Protein AF-A0A4U2ZXA4-F1 (afdb_monomer_lite)

Foldseek 3Di:
DAFPDDPDPFKTQDDDDDDDDDDPPDDDDADPPRNDDDDDDDPPDDDDDDDDDPDDDQKDWDWDDDPDPRMTGIDIDGDDDDD

InterPro domains:
  IPR011051 RmlC-like cupin domain superfamily [SSF51182] (13-79)
  IPR014710 RmlC-like jelly roll fold [G3DSA:2.60.120.10] (3-83)

Secondary structure (DSSP, 8-state):
-EEEEE-SSSEEEEE--------TT------TTS--------TT---------SS---EEEEEEE-SSTTEEEEEEEEPPPP-

Organism: Bacillus mycoides (NCBI:txid1405)

Radius of gyration: 14.82 Å; chains: 1; bounding box: 33×35×37 Å

Structure (mmCIF, N/CA/C/O backbone):
data_AF-A0A4U2ZXA4-F1
#
_entry.id   AF-A0A4U2ZXA4-F1
#
loop_
_atom_site.group_PDB
_atom_site.id
_atom_site.type_symbol
_atom_site.label_atom_id
_atom_site.label_alt_id
_atom_site.label_comp_id
_atom_site.label_asym_id
_atom_site.label_entity_id
_atom_site.label_seq_id
_atom_site.pdbx_PDB_ins_code
_atom_site.Cartn_x
_atom_site.Cartn_y
_atom_site.Cartn_z
_atom_site.occupancy
_atom_site.B_iso_or_equiv
_atom_site.auth_seq_id
_atom_site.auth_comp_id
_atom_site.auth_asym_id
_atom_site.auth_atom_id
_atom_site.pdbx_PDB_model_num
ATOM 1 N N . PHE A 1 1 ? -1.761 -6.958 2.162 1.00 91.81 1 PHE A N 1
ATOM 2 C CA . PHE A 1 1 ? -2.327 -6.995 3.526 1.00 91.81 1 PHE A CA 1
ATOM 3 C C . PHE A 1 1 ? -3.839 -6.980 3.438 1.00 91.81 1 PHE A C 1
ATOM 5 O O . PHE A 1 1 ? -4.386 -6.373 2.525 1.00 91.81 1 PHE A O 1
ATOM 12 N N . VAL A 1 2 ? -4.508 -7.628 4.386 1.00 92.06 2 VAL A N 1
ATOM 13 C CA . VAL A 1 2 ? -5.967 -7.568 4.535 1.00 92.06 2 VAL A CA 1
ATOM 14 C C . VAL A 1 2 ? -6.281 -7.039 5.923 1.00 92.06 2 VAL A C 1
ATOM 16 O O . VAL A 1 2 ? -5.680 -7.479 6.906 1.00 92.06 2 VAL A O 1
ATOM 19 N N . GLN A 1 3 ? -7.220 -6.100 6.009 1.00 90.31 3 GLN A N 1
ATOM 20 C CA . GLN A 1 3 ? -7.755 -5.683 7.295 1.00 90.31 3 GLN A CA 1
ATOM 21 C C . GLN A 1 3 ? -8.677 -6.778 7.831 1.00 90.31 3 GLN A C 1
ATOM 23 O O . GLN A 1 3 ? -9.732 -7.043 7.261 1.00 90.31 3 GLN A O 1
ATOM 28 N N . THR A 1 4 ? -8.287 -7.406 8.936 1.00 88.44 4 THR A N 1
ATOM 29 C CA . THR A 1 4 ? -9.053 -8.506 9.544 1.00 88.44 4 THR A CA 1
ATOM 30 C C . THR A 1 4 ? -9.853 -8.059 10.763 1.00 88.44 4 THR A C 1
ATOM 32 O O . THR A 1 4 ? -10.823 -8.720 11.131 1.00 88.44 4 THR A O 1
ATOM 35 N N . LYS A 1 5 ? -9.500 -6.917 11.377 1.00 90.12 5 LYS A N 1
ATOM 36 C CA . LYS A 1 5 ? -10.235 -6.347 12.517 1.00 90.12 5 LYS A CA 1
ATOM 37 C C . LYS A 1 5 ? -10.088 -4.823 12.606 1.00 90.12 5 LYS A C 1
ATOM 39 O O . LYS A 1 5 ? -9.040 -4.268 12.281 1.00 90.12 5 LYS A O 1
ATOM 44 N N . GLN A 1 6 ? -11.126 -4.145 13.096 1.00 90.12 6 GLN A N 1
ATOM 45 C CA . GLN A 1 6 ? -11.057 -2.759 13.578 1.00 90.12 6 GLN A CA 1
ATOM 46 C C . GLN A 1 6 ? -10.942 -2.793 15.112 1.00 90.12 6 GLN A C 1
ATOM 48 O O . GLN A 1 6 ? -11.771 -3.416 15.774 1.00 90.12 6 GLN A O 1
ATOM 53 N N . LEU A 1 7 ? -9.902 -2.174 15.676 1.00 87.75 7 LEU A N 1
ATOM 54 C CA . LEU A 1 7 ? -9.595 -2.198 17.119 1.00 87.75 7 LEU A CA 1
ATOM 55 C C . LEU A 1 7 ? -10.044 -0.927 17.860 1.00 87.75 7 LEU A C 1
ATOM 57 O O . LEU A 1 7 ? -10.048 -0.888 19.084 1.00 87.75 7 LEU A O 1
ATOM 61 N N . GLY A 1 8 ? -10.439 0.106 17.121 1.00 83.12 8 GLY A N 1
ATOM 62 C CA . GLY A 1 8 ? -10.963 1.374 17.625 1.00 83.12 8 GLY A CA 1
ATOM 63 C C . GLY A 1 8 ? -11.224 2.323 16.458 1.00 83.12 8 GLY A C 1
ATOM 64 O O . GLY A 1 8 ? -11.078 1.923 15.306 1.00 83.12 8 GLY A O 1
ATOM 65 N N . ASN A 1 9 ? -11.560 3.588 16.712 1.00 81.06 9 ASN A N 1
ATOM 66 C CA . ASN A 1 9 ? -11.901 4.522 15.626 1.00 81.06 9 ASN A CA 1
ATOM 67 C C . ASN A 1 9 ? -10.759 4.737 14.618 1.00 81.06 9 ASN A C 1
ATOM 69 O O . ASN A 1 9 ? -11.018 4.934 13.435 1.00 81.06 9 ASN A O 1
ATOM 73 N N . LEU A 1 10 ? -9.506 4.659 15.076 1.00 89.25 10 LEU A N 1
ATOM 74 C CA . LEU A 1 10 ? -8.316 4.895 14.252 1.00 89.25 10 LEU A CA 1
ATOM 75 C C . LEU A 1 10 ? -7.375 3.689 14.178 1.00 89.25 10 LEU A C 1
ATOM 77 O O . LEU A 1 10 ? -6.393 3.750 13.453 1.00 89.25 10 LEU A O 1
ATOM 81 N N . LEU A 1 11 ? -7.652 2.593 14.890 1.00 94.88 11 LEU A N 1
ATOM 82 C CA . LEU A 1 11 ? -6.756 1.435 14.954 1.00 94.88 11 LEU A CA 1
ATOM 83 C C . LEU A 1 11 ? -7.307 0.264 14.145 1.00 94.88 11 LEU A C 1
ATOM 85 O O . LEU A 1 11 ? -8.463 -0.137 14.309 1.00 94.88 11 LEU A O 1
ATOM 89 N N . SER A 1 12 ? -6.461 -0.298 13.287 1.00 94.38 12 SER A N 1
ATOM 90 C CA . SER A 1 12 ? -6.777 -1.431 12.415 1.00 94.38 12 SER A CA 1
ATOM 91 C C . SER A 1 12 ? -5.759 -2.548 12.603 1.00 94.38 12 SER A C 1
ATOM 93 O O . SER A 1 12 ? -4.562 -2.288 12.700 1.00 94.38 12 SER A O 1
ATOM 95 N N . TYR A 1 13 ? -6.239 -3.790 12.622 1.00 95.50 13 TYR A N 1
ATOM 96 C CA . TYR A 1 13 ? -5.383 -4.968 12.575 1.00 95.50 13 TYR A CA 1
ATOM 97 C C . TYR A 1 13 ? -5.231 -5.412 11.121 1.00 95.50 13 TYR A C 1
ATOM 99 O O . TYR A 1 13 ? -6.227 -5.744 10.463 1.00 95.50 13 TYR A O 1
ATOM 107 N N . LEU A 1 14 ? -3.997 -5.410 10.623 1.00 94.62 14 LEU A N 1
ATOM 108 C CA . LEU A 1 14 ? -3.673 -5.821 9.262 1.00 94.62 14 LEU A CA 1
ATOM 109 C C . LEU A 1 14 ? -2.891 -7.128 9.278 1.00 94.62 14 LEU A C 1
ATOM 111 O O . LEU A 1 14 ? -1.880 -7.264 9.962 1.00 94.62 14 LEU A O 1
ATOM 115 N N . THR A 1 15 ? -3.333 -8.084 8.472 1.00 94.38 15 THR A N 1
ATOM 116 C CA . THR A 1 15 ? -2.638 -9.356 8.287 1.00 94.38 15 THR A CA 1
ATOM 117 C C . THR A 1 15 ? -1.883 -9.330 6.963 1.00 94.38 15 THR A C 1
ATOM 119 O O . THR A 1 15 ? -2.458 -9.042 5.908 1.00 94.38 15 THR A O 1
ATOM 122 N N . HIS A 1 16 ? -0.579 -9.605 7.011 1.00 93.31 16 HIS A N 1
ATOM 123 C CA . HIS A 1 16 ? 0.225 -9.861 5.817 1.00 93.31 16 HIS A CA 1
ATOM 124 C C . HIS A 1 16 ? -0.220 -11.182 5.185 1.00 93.31 16 HIS A C 1
ATOM 126 O O . HIS A 1 16 ? -0.411 -12.168 5.890 1.00 93.31 16 HIS A O 1
ATOM 132 N N . ILE A 1 17 ? -0.441 -11.180 3.871 1.00 92.62 17 ILE A N 1
ATOM 133 C CA . ILE A 1 17 ? -0.999 -12.333 3.144 1.00 92.62 17 ILE A CA 1
ATOM 134 C C . ILE A 1 17 ? -0.037 -12.904 2.098 1.00 92.62 17 ILE A C 1
ATOM 136 O O . ILE A 1 17 ? -0.349 -13.914 1.479 1.00 92.62 17 ILE A O 1
ATOM 140 N N . GLY A 1 18 ? 1.106 -12.255 1.877 1.00 91.62 18 GLY A N 1
ATOM 141 C CA . GLY A 1 18 ? 2.046 -12.629 0.828 1.00 91.62 18 GLY A CA 1
ATOM 142 C C . GLY A 1 18 ? 2.787 -11.433 0.246 1.00 91.62 18 GLY A C 1
ATOM 143 O O . GLY A 1 18 ? 2.450 -10.277 0.517 1.00 91.62 18 GLY A O 1
ATOM 144 N N . ASN A 1 19 ? 3.793 -11.755 -0.558 1.00 92.75 19 ASN A N 1
ATOM 145 C CA . ASN A 1 19 ? 4.619 -10.802 -1.284 1.00 92.75 19 ASN A CA 1
ATOM 146 C C . ASN A 1 19 ? 4.366 -10.941 -2.781 1.00 92.75 19 ASN A C 1
ATOM 148 O O . ASN A 1 19 ? 4.035 -12.024 -3.265 1.00 92.75 19 ASN A O 1
ATOM 152 N N . LEU A 1 20 ? 4.582 -9.842 -3.490 1.00 91.75 20 LEU A N 1
ATOM 153 C CA . LEU A 1 20 ? 4.631 -9.788 -4.938 1.00 91.75 20 LEU A CA 1
ATOM 154 C C . LEU A 1 20 ? 5.970 -9.168 -5.333 1.00 91.75 20 LEU A C 1
ATOM 156 O O . LEU A 1 20 ? 6.397 -8.195 -4.713 1.00 91.75 20 LEU A O 1
ATOM 160 N N . TYR A 1 21 ? 6.601 -9.723 -6.360 1.00 93.31 21 TYR A N 1
ATOM 161 C CA . TYR A 1 21 ? 7.844 -9.217 -6.929 1.00 93.31 21 TYR A CA 1
ATOM 162 C C . TYR A 1 21 ? 7.586 -8.884 -8.392 1.00 93.31 21 TYR A C 1
ATOM 164 O O . TYR A 1 21 ? 6.969 -9.687 -9.089 1.00 93.31 21 TYR A O 1
ATOM 172 N N . LEU A 1 22 ? 8.025 -7.703 -8.823 1.00 93.25 22 LEU A N 1
ATOM 173 C CA . LEU A 1 22 ? 7.875 -7.234 -10.196 1.00 93.25 22 LEU A CA 1
ATOM 174 C C . LEU A 1 22 ? 9.226 -6.789 -10.737 1.00 93.25 22 LEU A C 1
ATOM 176 O O . LEU A 1 22 ? 9.921 -5.996 -10.099 1.00 93.25 22 LEU A O 1
ATOM 180 N N . GLY A 1 23 ? 9.571 -7.314 -11.907 1.00 93.19 23 GLY A N 1
ATOM 181 C CA . GLY A 1 23 ? 10.715 -6.891 -12.701 1.00 93.19 23 GLY A CA 1
ATOM 182 C C . GLY A 1 23 ? 10.375 -5.787 -13.705 1.00 93.19 23 GLY A C 1
ATOM 183 O O . GLY A 1 23 ? 9.256 -5.276 -13.779 1.00 93.19 23 GLY A O 1
ATOM 184 N N . GLU A 1 24 ? 11.365 -5.424 -14.516 1.00 94.31 24 GLU A N 1
ATOM 185 C CA . GLU A 1 24 ? 11.195 -4.447 -15.590 1.00 94.31 24 GLU A CA 1
ATOM 186 C C . GLU A 1 24 ? 10.161 -4.923 -16.625 1.00 94.31 24 GLU A C 1
ATOM 188 O O . GLU A 1 24 ? 10.215 -6.050 -17.114 1.00 94.31 24 GLU A O 1
ATOM 193 N N . GLY A 1 25 ? 9.214 -4.047 -16.973 1.00 95.94 25 GLY A N 1
ATOM 194 C CA . GLY A 1 25 ? 8.166 -4.328 -17.959 1.00 95.94 25 GLY A CA 1
ATOM 195 C C . GLY A 1 25 ? 7.030 -5.226 -17.457 1.00 95.94 25 GLY A C 1
ATOM 196 O O . GLY A 1 25 ? 6.039 -5.402 -18.169 1.00 95.94 25 GLY A O 1
ATOM 197 N N . GLU A 1 26 ? 7.133 -5.763 -16.242 1.00 96.69 26 GLU A N 1
ATOM 198 C CA . GLU A 1 26 ? 6.068 -6.551 -15.632 1.00 96.69 26 GLU A CA 1
ATOM 199 C C . GLU A 1 26 ? 4.958 -5.660 -15.069 1.00 96.69 26 GLU A C 1
ATOM 201 O O . GLU A 1 26 ? 5.143 -4.486 -14.741 1.00 96.69 26 GLU A O 1
ATOM 206 N N . THR A 1 27 ? 3.761 -6.234 -14.966 1.00 95.94 27 THR A N 1
ATOM 207 C CA . THR A 1 27 ? 2.587 -5.544 -14.430 1.00 95.94 27 THR A CA 1
ATOM 208 C C . THR A 1 27 ? 1.836 -6.467 -13.494 1.00 95.94 27 THR A C 1
ATOM 210 O O . THR A 1 27 ? 1.810 -7.680 -13.697 1.00 95.94 27 THR A O 1
ATOM 213 N N . ASP A 1 28 ? 1.173 -5.881 -12.505 1.00 94.00 28 ASP A N 1
ATOM 214 C CA . ASP A 1 28 ? 0.197 -6.589 -11.689 1.00 94.00 28 ASP A CA 1
ATOM 215 C C . ASP A 1 28 ? -0.915 -5.638 -11.241 1.00 94.00 28 ASP A C 1
ATOM 217 O O . ASP A 1 28 ? -0.924 -4.442 -11.552 1.00 94.00 28 ASP A O 1
ATOM 221 N N . LYS A 1 29 ? -1.880 -6.187 -10.513 1.00 92.50 29 LYS A N 1
ATOM 222 C CA . LYS A 1 29 ? -3.051 -5.506 -9.998 1.00 92.50 29 LYS A CA 1
ATOM 223 C C . LYS A 1 29 ? -3.198 -5.748 -8.506 1.00 92.50 29 LYS A C 1
ATOM 225 O O . LYS A 1 29 ? -3.040 -6.848 -7.989 1.00 92.50 29 LYS A O 1
ATOM 230 N N . VAL A 1 30 ? -3.642 -4.701 -7.834 1.00 90.56 30 VAL A N 1
ATOM 231 C CA . VAL A 1 30 ? -4.023 -4.733 -6.430 1.00 90.56 30 VAL A CA 1
ATOM 232 C C . VAL A 1 30 ? -5.489 -4.324 -6.355 1.00 90.56 30 VAL A C 1
ATOM 234 O O . VAL A 1 30 ? -5.860 -3.245 -6.817 1.00 90.56 30 VAL A O 1
ATOM 237 N N . ILE A 1 31 ? -6.338 -5.213 -5.835 1.00 88.38 31 ILE A N 1
ATOM 238 C CA . ILE A 1 31 ? -7.794 -5.028 -5.806 1.00 88.38 31 ILE A CA 1
ATOM 239 C C . ILE A 1 31 ? -8.368 -5.336 -4.415 1.00 88.38 31 ILE A C 1
ATOM 241 O O . ILE A 1 31 ? -7.834 -6.197 -3.707 1.00 88.38 31 ILE A O 1
ATOM 245 N N . PRO A 1 32 ? -9.476 -4.686 -4.012 1.00 85.25 32 PRO A N 1
ATOM 246 C CA . PRO A 1 32 ? -10.185 -5.049 -2.791 1.00 85.25 32 PRO A CA 1
ATOM 247 C C . PRO A 1 32 ? -10.587 -6.535 -2.782 1.00 85.25 32 PRO A C 1
ATOM 249 O O . PRO A 1 32 ? -10.919 -7.080 -3.838 1.00 85.25 32 PRO A O 1
ATOM 252 N N . PRO A 1 33 ? -10.603 -7.199 -1.611 1.00 79.75 33 PRO A N 1
ATOM 253 C CA . PRO A 1 33 ? -10.369 -6.651 -0.268 1.00 79.75 33 PRO A CA 1
ATOM 254 C C . PRO A 1 33 ? -8.887 -6.605 0.165 1.00 79.75 33 PRO A C 1
ATOM 256 O O . PRO A 1 33 ? -8.597 -6.222 1.296 1.00 79.75 33 PRO A O 1
ATOM 259 N N . ALA A 1 34 ? -7.953 -7.011 -0.699 1.00 82.62 34 ALA A N 1
ATOM 260 C CA . ALA A 1 34 ? -6.519 -7.061 -0.414 1.00 82.62 34 ALA A CA 1
ATOM 261 C C . ALA A 1 34 ? -5.774 -5.896 -1.085 1.00 82.62 34 ALA A C 1
ATOM 263 O O . ALA A 1 34 ? -4.797 -6.104 -1.800 1.00 82.62 34 ALA A O 1
ATOM 264 N N . ASP A 1 35 ? -6.252 -4.668 -0.873 1.00 87.75 35 ASP A N 1
ATOM 265 C CA . ASP A 1 35 ? -5.729 -3.473 -1.543 1.00 87.75 35 ASP A CA 1
ATOM 266 C C . ASP A 1 35 ? -4.640 -2.715 -0.758 1.00 87.75 35 ASP A C 1
ATOM 268 O O . ASP A 1 35 ? -3.975 -1.824 -1.290 1.00 87.75 35 ASP A O 1
ATOM 272 N N . CYS A 1 36 ? -4.397 -3.099 0.496 1.00 92.75 36 CYS A N 1
ATOM 273 C CA . CYS A 1 36 ? -3.357 -2.517 1.338 1.00 92.75 36 CYS A CA 1
ATOM 274 C C . CYS A 1 36 ? -2.006 -3.209 1.105 1.00 92.75 36 CYS A C 1
ATOM 276 O O . CYS A 1 36 ? -1.886 -4.425 1.272 1.00 92.75 36 CYS A O 1
ATOM 278 N N . HIS A 1 37 ? -0.974 -2.450 0.751 1.00 93.62 37 HIS A N 1
ATOM 279 C CA . HIS A 1 37 ? 0.359 -2.969 0.451 1.00 93.62 37 HIS A CA 1
ATOM 280 C C . HIS A 1 37 ? 1.441 -1.947 0.808 1.00 93.62 37 HIS A C 1
ATOM 282 O O . HIS A 1 37 ? 1.156 -0.768 1.010 1.00 93.62 37 HIS A O 1
ATOM 288 N N . ILE A 1 38 ? 2.674 -2.434 0.901 1.00 93.00 38 ILE A N 1
ATOM 289 C CA . ILE A 1 38 ? 3.889 -1.634 1.043 1.00 93.00 38 ILE A CA 1
ATOM 290 C C . ILE A 1 38 ? 4.690 -1.876 -0.237 1.00 93.00 38 ILE A C 1
ATOM 292 O O . ILE A 1 38 ? 4.725 -3.006 -0.725 1.00 93.00 38 ILE A O 1
ATOM 296 N N . LEU A 1 39 ? 5.270 -0.818 -0.796 1.00 93.06 39 LEU A N 1
ATOM 297 C CA . 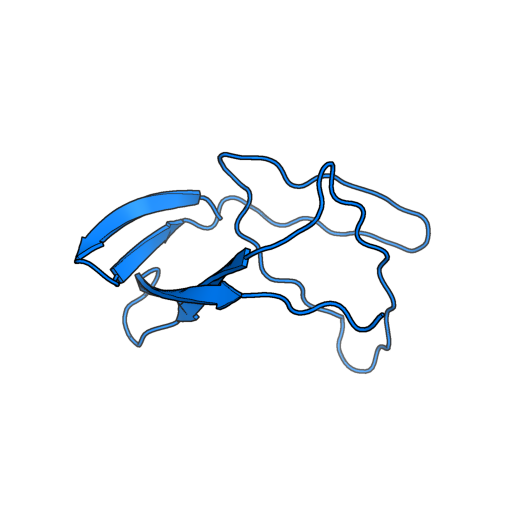LEU A 1 39 ? 6.215 -0.916 -1.902 1.00 93.06 39 LEU A CA 1
ATOM 298 C C . LEU A 1 39 ? 7.620 -0.746 -1.340 1.00 93.06 39 LEU A C 1
ATOM 300 O O . LEU A 1 39 ? 7.887 0.225 -0.634 1.00 93.06 39 LEU A O 1
ATOM 304 N N . GLU A 1 40 ? 8.494 -1.685 -1.670 1.00 93.56 40 GLU A N 1
ATOM 3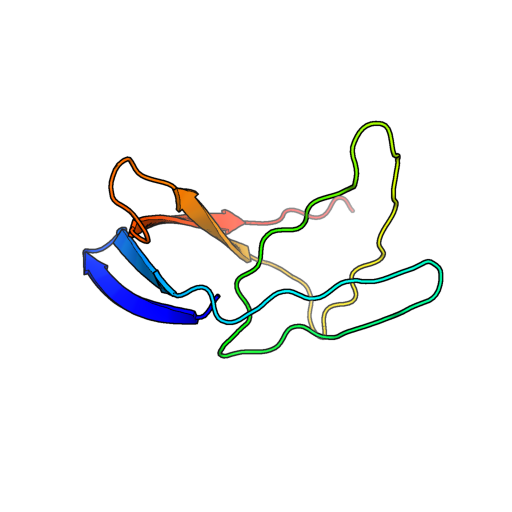05 C CA . GLU A 1 40 ? 9.900 -1.681 -1.286 1.00 93.56 40 GLU A CA 1
ATOM 306 C C . GLU A 1 40 ? 10.741 -1.855 -2.549 1.00 93.56 40 GLU A C 1
ATOM 308 O O . GLU A 1 40 ? 10.348 -2.570 -3.473 1.00 93.56 40 GLU A O 1
ATOM 313 N N . ILE A 1 41 ? 11.880 -1.170 -2.591 1.00 94.19 41 ILE A N 1
ATOM 314 C CA . ILE A 1 41 ? 12.879 -1.306 -3.652 1.00 94.19 41 ILE A CA 1
ATOM 315 C C . ILE A 1 41 ? 14.116 -1.990 -3.080 1.00 94.19 41 ILE A C 1
ATOM 317 O O . ILE A 1 41 ? 14.350 -1.934 -1.869 1.00 94.19 41 ILE A O 1
ATOM 321 N N . ALA A 1 42 ? 14.914 -2.620 -3.939 1.00 89.81 42 ALA A N 1
ATOM 322 C CA . ALA A 1 42 ? 16.203 -3.139 -3.512 1.00 89.81 42 ALA A CA 1
ATOM 323 C C . ALA A 1 42 ? 17.143 -1.994 -3.093 1.00 89.81 42 ALA A C 1
ATOM 325 O O . ALA A 1 42 ? 17.018 -0.847 -3.537 1.00 89.81 42 ALA A O 1
ATOM 326 N N . GLU A 1 43 ? 18.089 -2.306 -2.207 1.00 92.00 43 GLU A N 1
ATOM 327 C CA . GLU A 1 43 ? 19.068 -1.329 -1.736 1.00 92.00 43 GLU A CA 1
ATOM 328 C C . GLU A 1 43 ? 19.897 -0.771 -2.899 1.00 92.00 43 GLU A C 1
ATOM 330 O O . GLU A 1 43 ? 20.369 -1.511 -3.758 1.00 92.00 43 GLU A O 1
ATOM 335 N N . ASN A 1 44 ? 20.132 0.544 -2.880 1.00 91.38 44 ASN A N 1
ATOM 336 C CA . ASN A 1 44 ? 20.910 1.278 -3.887 1.00 91.38 44 ASN A CA 1
ATOM 337 C C . ASN A 1 44 ? 20.320 1.283 -5.308 1.00 91.38 44 ASN A C 1
ATOM 339 O O . ASN A 1 44 ? 21.021 1.649 -6.252 1.00 91.38 44 ASN A O 1
ATOM 343 N N . GLU A 1 45 ? 19.044 0.941 -5.473 1.00 91.88 45 GLU A N 1
ATOM 344 C CA . GLU A 1 45 ? 18.351 1.076 -6.751 1.00 91.88 45 GLU A CA 1
ATOM 345 C C . GLU A 1 45 ? 17.526 2.365 -6.837 1.00 91.88 45 GLU A C 1
ATOM 347 O O . GLU A 1 45 ? 17.194 3.019 -5.848 1.00 91.88 45 GLU A O 1
ATOM 352 N N . SER A 1 46 ? 17.196 2.755 -8.065 1.00 92.62 46 SER A N 1
ATOM 353 C CA . SER A 1 46 ? 16.216 3.798 -8.355 1.00 92.62 46 SER A CA 1
ATOM 354 C C . SER A 1 46 ? 15.220 3.233 -9.350 1.00 92.62 46 SER A C 1
ATOM 356 O O . SER A 1 46 ? 15.590 2.873 -10.465 1.00 92.62 46 SER A O 1
ATOM 358 N N . VAL A 1 47 ? 13.961 3.146 -8.932 1.00 94.25 47 VAL A N 1
ATOM 359 C CA . VAL A 1 47 ? 12.894 2.491 -9.691 1.00 94.25 47 VAL A CA 1
ATOM 360 C C . VAL A 1 47 ? 11.759 3.479 -9.917 1.00 94.25 47 VAL A C 1
ATOM 362 O O . VAL A 1 47 ? 11.420 4.271 -9.038 1.00 94.25 47 VAL A O 1
ATOM 365 N N . ILE A 1 48 ? 11.166 3.425 -11.107 1.00 94.69 48 ILE A N 1
ATOM 366 C CA . ILE A 1 48 ? 9.969 4.186 -11.458 1.00 94.69 48 ILE A CA 1
ATOM 367 C C . ILE A 1 48 ? 8.860 3.187 -11.758 1.00 94.69 48 ILE A C 1
ATOM 369 O O . ILE A 1 48 ? 9.023 2.307 -12.600 1.00 94.69 48 ILE A O 1
ATOM 373 N N . THR A 1 49 ? 7.714 3.355 -11.105 1.00 95.00 49 THR A N 1
ATOM 374 C CA . THR A 1 49 ? 6.496 2.595 -11.394 1.00 95.00 49 THR A CA 1
ATOM 375 C C . THR A 1 49 ? 5.403 3.529 -11.900 1.00 95.00 49 THR A C 1
ATOM 377 O O . THR A 1 49 ? 5.299 4.688 -11.491 1.00 95.00 49 THR A O 1
ATOM 380 N N . ILE A 1 50 ? 4.558 3.025 -12.799 1.00 95.31 50 ILE A N 1
ATOM 381 C CA . ILE A 1 50 ? 3.386 3.751 -13.297 1.00 95.31 50 ILE A CA 1
ATOM 382 C C . ILE A 1 50 ? 2.140 3.083 -12.726 1.00 95.31 50 I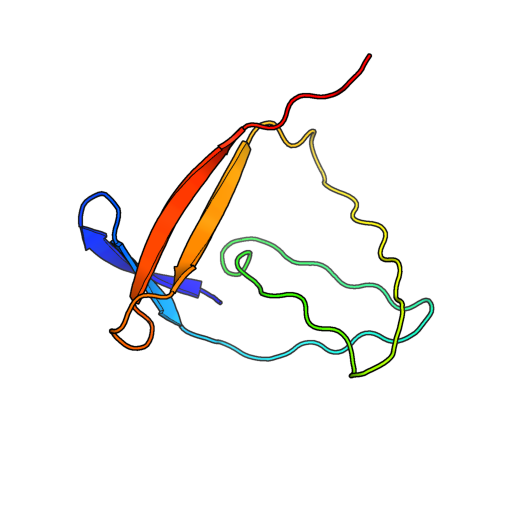LE A C 1
ATOM 384 O O . ILE A 1 50 ? 1.875 1.913 -12.986 1.00 95.31 50 ILE A O 1
ATOM 388 N N . HIS A 1 51 ? 1.362 3.837 -11.950 1.00 94.00 51 HIS A N 1
ATOM 389 C CA . HIS A 1 51 ? 0.147 3.343 -11.311 1.00 94.00 51 HIS A CA 1
ATOM 390 C C . HIS A 1 51 ? -1.085 3.831 -12.068 1.00 94.00 51 HIS A C 1
ATOM 392 O O . HIS A 1 51 ? -1.329 5.035 -12.168 1.00 94.00 51 HIS A O 1
ATOM 398 N N . ILE A 1 52 ? -1.887 2.889 -12.562 1.00 93.75 52 ILE A N 1
ATOM 399 C CA . ILE A 1 52 ? -3.139 3.182 -13.259 1.00 93.75 52 ILE A CA 1
ATOM 400 C C . ILE A 1 52 ? -4.304 2.778 -12.361 1.00 93.75 52 ILE A C 1
ATOM 402 O O . ILE A 1 52 ? -4.426 1.625 -11.955 1.00 93.75 52 ILE A O 1
ATOM 406 N N . TYR A 1 53 ? -5.185 3.735 -12.075 1.00 92.62 53 TYR A N 1
ATOM 407 C CA . TYR A 1 53 ? -6.374 3.522 -11.257 1.00 92.62 53 TYR A CA 1
ATOM 408 C C . TYR A 1 53 ? -7.632 3.607 -12.118 1.00 92.62 53 TYR A C 1
ATOM 410 O O . TYR A 1 53 ? -7.756 4.488 -12.965 1.00 92.62 53 TYR A O 1
ATOM 418 N N . GLY A 1 54 ? -8.607 2.730 -11.859 1.00 93.00 54 GLY A N 1
ATOM 419 C CA . GLY A 1 54 ? -9.881 2.704 -12.595 1.00 93.00 54 GLY A CA 1
ATOM 420 C C . GLY A 1 54 ? -10.785 3.924 -12.367 1.00 93.00 54 GLY A C 1
ATOM 421 O O . GLY A 1 54 ? -11.834 4.041 -12.993 1.00 93.00 54 GLY A O 1
ATOM 422 N N . LYS A 1 55 ? -10.404 4.828 -11.460 1.00 92.06 55 LYS A N 1
ATOM 423 C CA . LYS A 1 55 ? -11.051 6.120 -11.221 1.00 92.06 55 LYS A CA 1
ATOM 424 C C . LYS A 1 55 ? -10.027 7.127 -10.705 1.00 92.06 55 LYS A C 1
ATOM 426 O O . LYS A 1 55 ? -8.978 6.740 -10.192 1.00 92.06 55 LYS A O 1
ATOM 431 N N . ARG A 1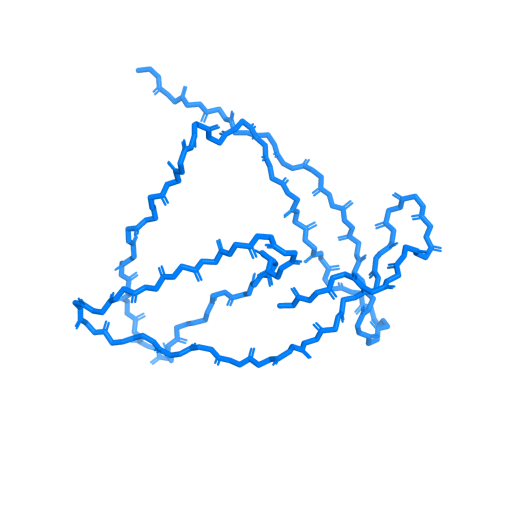 56 ? -10.368 8.415 -10.770 1.00 92.06 56 ARG A N 1
ATOM 432 C CA . ARG A 1 56 ? -9.576 9.479 -10.143 1.00 92.06 56 ARG A CA 1
ATOM 433 C C . ARG A 1 56 ? -9.482 9.241 -8.632 1.00 92.06 56 ARG A C 1
ATOM 435 O O . ARG A 1 56 ? -10.497 9.018 -7.971 1.00 92.06 56 ARG A O 1
ATOM 442 N N . LEU A 1 57 ? -8.267 9.275 -8.091 1.00 92.12 57 LEU A N 1
ATOM 443 C CA . LEU A 1 57 ? -8.032 9.119 -6.660 1.00 92.12 57 LEU A CA 1
ATOM 444 C C . LEU A 1 57 ? -8.267 10.446 -5.940 1.00 92.12 57 LEU A C 1
ATOM 446 O O . LEU A 1 57 ? -7.468 11.365 -6.027 1.00 92.12 57 LEU A O 1
ATOM 450 N N . GLU A 1 58 ? -9.353 10.542 -5.189 1.00 94.44 58 GLU A N 1
ATOM 451 C CA . GLU A 1 58 ? -9.639 11.733 -4.375 1.00 94.44 58 GLU A CA 1
ATOM 452 C C . GLU A 1 58 ? -9.027 11.630 -2.975 1.00 94.44 58 GLU A C 1
ATOM 454 O O . GLU A 1 58 ? -8.628 12.625 -2.373 1.00 94.44 58 GLU A O 1
ATOM 459 N N . LYS A 1 59 ? -8.972 10.408 -2.440 1.00 94.62 59 LYS A N 1
ATOM 460 C CA . LYS A 1 59 ? -8.446 10.099 -1.114 1.00 94.62 59 LYS A CA 1
ATOM 461 C C . LYS A 1 59 ? -8.040 8.636 -1.010 1.00 94.62 59 LYS A C 1
ATOM 463 O O . LYS A 1 59 ? -8.579 7.789 -1.724 1.00 94.62 59 LYS A O 1
ATOM 468 N N . PHE A 1 60 ? -7.150 8.341 -0.075 1.00 92.94 60 PHE A N 1
ATOM 469 C CA . PHE A 1 60 ? -6.728 6.984 0.267 1.00 92.94 60 PHE A CA 1
ATOM 470 C C . PHE A 1 60 ? -6.411 6.881 1.760 1.00 92.94 60 PHE A C 1
ATOM 472 O O . PHE A 1 60 ? -6.239 7.891 2.447 1.00 92.94 60 PHE A O 1
ATOM 479 N N . LYS A 1 61 ? -6.378 5.651 2.277 1.00 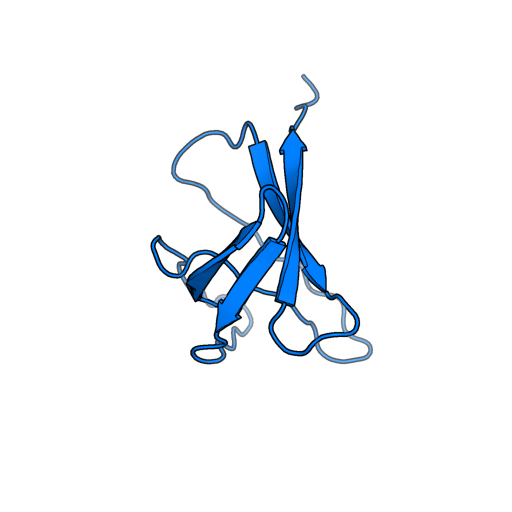92.75 61 LYS A N 1
ATOM 480 C CA . LYS A 1 61 ? -5.986 5.378 3.661 1.00 92.75 61 LYS A CA 1
ATOM 481 C C . LYS A 1 61 ? -4.495 5.074 3.730 1.00 92.75 61 LYS A C 1
ATOM 483 O O . LYS A 1 61 ? -3.987 4.323 2.903 1.00 92.75 61 LYS A O 1
ATOM 488 N N . VAL A 1 62 ? -3.825 5.623 4.735 1.00 94.50 62 VAL A N 1
ATOM 489 C CA . VAL A 1 62 ? -2.448 5.285 5.102 1.00 94.50 62 VAL A CA 1
ATOM 490 C C . VAL A 1 62 ? -2.481 4.583 6.448 1.00 94.50 62 VAL A C 1
ATOM 492 O O . VAL A 1 62 ? -3.156 5.043 7.369 1.00 94.50 62 VAL A O 1
ATOM 495 N N . TYR A 1 63 ? -1.756 3.474 6.544 1.00 94.44 63 TYR A N 1
ATOM 496 C CA . TYR A 1 63 ? -1.629 2.682 7.759 1.00 94.44 63 TYR A CA 1
ATOM 497 C C . TYR A 1 63 ? -0.222 2.857 8.321 1.00 94.44 63 TYR A C 1
ATOM 499 O O . TYR A 1 63 ? 0.755 2.429 7.712 1.00 94.44 63 TYR A O 1
ATOM 507 N N . ILE A 1 64 ? -0.129 3.515 9.470 1.00 95.19 64 ILE A N 1
ATOM 508 C CA . ILE A 1 64 ? 1.125 3.845 10.145 1.00 95.19 64 ILE A CA 1
ATOM 509 C C . ILE A 1 64 ? 1.379 2.768 11.206 1.00 95.19 64 ILE A C 1
ATOM 511 O O . ILE A 1 64 ? 0.490 2.540 12.035 1.00 95.19 64 ILE A O 1
ATOM 515 N N . PRO A 1 65 ? 2.530 2.072 11.179 1.00 94.38 65 PRO A N 1
ATOM 516 C CA . PRO A 1 65 ? 2.826 1.023 12.148 1.00 94.38 65 PRO A CA 1
ATOM 517 C C . PRO A 1 65 ? 2.900 1.595 13.566 1.00 94.38 65 PRO A C 1
ATOM 519 O O . PRO A 1 65 ? 3.399 2.700 13.778 1.00 94.38 65 PRO A O 1
ATOM 522 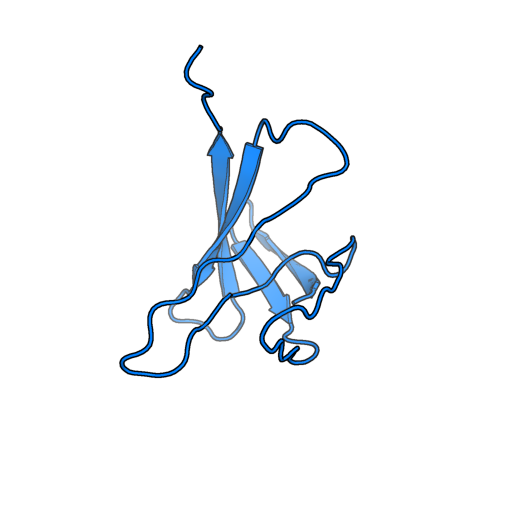N N . THR A 1 66 ? 2.394 0.830 14.530 1.00 95.25 66 THR A N 1
ATOM 523 C CA . THR A 1 66 ? 2.532 1.124 15.963 1.00 95.25 66 THR A CA 1
ATOM 524 C C . THR A 1 66 ? 3.596 0.222 16.595 1.00 95.25 66 THR A C 1
ATOM 526 O O . THR A 1 66 ? 4.191 -0.614 15.915 1.00 95.25 66 THR A O 1
ATOM 529 N N . GLU A 1 67 ? 3.829 0.366 17.901 1.00 95.69 67 GLU A N 1
ATOM 530 C CA . GLU A 1 67 ? 4.685 -0.558 18.661 1.00 95.69 67 GLU A CA 1
ATOM 531 C C . GLU A 1 67 ? 4.098 -1.980 18.731 1.00 95.69 67 GLU A C 1
ATOM 533 O O . GLU A 1 67 ? 4.835 -2.954 18.893 1.00 95.69 67 GLU A O 1
ATOM 538 N N . GLU A 1 68 ? 2.776 -2.126 18.586 1.00 95.44 68 GLU A N 1
ATOM 539 C CA . GLU A 1 68 ? 2.116 -3.426 18.603 1.00 95.44 68 GLU A CA 1
ATOM 540 C C . GLU A 1 68 ? 2.119 -4.066 17.207 1.00 95.44 68 GLU A C 1
ATOM 542 O O . GLU A 1 68 ? 1.699 -3.485 16.200 1.00 95.44 68 GLU A O 1
ATOM 547 N N . LYS A 1 69 ? 2.573 -5.323 17.148 1.00 94.38 69 LYS A N 1
ATOM 548 C CA . LYS A 1 69 ? 2.646 -6.095 15.906 1.00 94.38 69 LYS A CA 1
ATOM 549 C C . LYS A 1 69 ? 1.276 -6.178 15.233 1.00 94.38 69 LYS A C 1
ATOM 551 O O . LYS A 1 69 ? 0.288 -6.548 15.862 1.00 94.38 69 LYS A O 1
ATOM 556 N N . ASN A 1 70 ? 1.258 -5.945 13.920 1.00 94.88 70 ASN A N 1
ATOM 557 C CA . ASN A 1 70 ? 0.068 -5.983 13.063 1.00 94.88 70 ASN A CA 1
ATOM 558 C C . ASN A 1 70 ? -0.997 -4.921 13.391 1.00 94.88 70 ASN A C 1
ATOM 560 O O . ASN A 1 70 ? -2.058 -4.921 12.761 1.00 94.88 70 ASN A O 1
ATOM 564 N N . VAL A 1 71 ? -0.731 -4.013 14.333 1.00 95.94 71 VAL A N 1
ATOM 565 C CA . VAL A 1 71 ? -1.626 -2.912 14.682 1.00 95.94 71 VAL A CA 1
ATOM 566 C C . VAL A 1 71 ? -1.118 -1.630 14.049 1.00 95.94 71 VAL A C 1
ATOM 568 O O . VAL A 1 71 ? 0.034 -1.227 14.224 1.00 95.94 71 VAL A O 1
ATOM 571 N N . TYR A 1 72 ? -2.016 -0.984 13.313 1.00 95.94 72 TYR A N 1
ATOM 572 C CA . TYR A 1 72 ? -1.724 0.220 12.557 1.00 95.94 72 TYR A CA 1
ATOM 573 C C . TYR A 1 72 ? -2.726 1.317 12.885 1.00 95.94 72 TYR A C 1
ATOM 575 O O . TYR A 1 72 ? -3.934 1.072 12.983 1.00 95.94 72 TYR A O 1
ATOM 583 N N . MET A 1 73 ? -2.222 2.543 12.979 1.00 95.88 73 MET A N 1
ATOM 584 C CA . MET A 1 73 ? -3.051 3.738 12.976 1.00 95.88 73 MET A CA 1
ATOM 585 C C . MET A 1 73 ? -3.450 4.074 11.539 1.00 95.88 73 MET A C 1
ATOM 587 O O . MET A 1 73 ? -2.612 4.112 10.643 1.00 95.88 73 MET A O 1
ATOM 591 N N . CYS A 1 74 ? -4.737 4.302 11.311 1.00 93.50 74 CYS A N 1
ATOM 592 C CA . CYS A 1 74 ? -5.303 4.595 10.005 1.00 93.50 74 CYS A CA 1
ATOM 593 C C . CYS A 1 74 ? -5.594 6.089 9.881 1.00 93.50 74 CYS A C 1
ATOM 595 O O . CYS A 1 74 ? -6.426 6.636 10.605 1.00 93.50 74 CYS A O 1
ATOM 597 N N . GLU A 1 75 ? -4.998 6.719 8.876 1.00 94.19 75 GLU A N 1
ATOM 598 C CA . GLU A 1 75 ? -5.288 8.096 8.489 1.00 94.19 75 GLU A CA 1
ATOM 599 C C . GLU A 1 75 ? -5.867 8.143 7.078 1.00 94.19 75 GLU A C 1
ATOM 601 O O . GLU A 1 75 ? -5.501 7.347 6.219 1.00 94.19 75 GLU A O 1
ATOM 606 N N . THR A 1 76 ? -6.756 9.099 6.809 1.00 95.06 76 THR A N 1
ATOM 607 C CA . THR A 1 76 ? -7.201 9.386 5.437 1.00 95.06 76 THR A CA 1
ATOM 608 C C . THR A 1 76 ? -6.400 10.560 4.890 1.00 95.06 76 THR A C 1
ATOM 610 O O . THR A 1 76 ? -6.408 11.638 5.483 1.00 95.06 76 THR A O 1
ATOM 613 N N . LYS A 1 77 ? -5.736 10.368 3.750 1.00 95.12 77 LYS A N 1
ATOM 614 C CA . LYS A 1 77 ? -5.078 11.436 2.991 1.00 95.12 77 LYS A CA 1
ATOM 615 C C . LYS A 1 77 ? -5.946 11.814 1.801 1.00 95.12 77 LYS A C 1
ATOM 617 O O . LYS A 1 77 ? -6.503 10.940 1.140 1.00 95.12 77 LYS A O 1
ATOM 622 N N . TYR A 1 78 ? -6.050 13.110 1.544 1.00 95.31 78 TYR A N 1
ATOM 623 C CA . TYR A 1 78 ? -6.772 13.672 0.406 1.00 95.31 78 TYR A CA 1
ATOM 624 C C . TYR A 1 78 ? -5.766 14.119 -0.649 1.00 95.31 78 TYR A C 1
ATOM 626 O O . TYR A 1 78 ? -4.707 14.646 -0.306 1.00 95.31 78 TYR A O 1
ATOM 634 N N . ILE A 1 79 ? -6.089 13.886 -1.918 1.00 93.38 79 ILE A N 1
ATOM 635 C CA . ILE A 1 79 ? -5.236 14.256 -3.044 1.00 93.38 79 ILE A CA 1
ATOM 636 C C . ILE A 1 79 ? -5.761 15.544 -3.664 1.00 93.38 79 ILE A C 1
ATOM 638 O O . ILE A 1 79 ? -6.936 15.650 -4.016 1.00 93.38 79 ILE A O 1
ATOM 642 N N . SER A 1 80 ? -4.849 16.490 -3.858 1.00 90.19 80 SER A N 1
ATOM 643 C CA . SER A 1 80 ? -5.054 17.647 -4.720 1.00 90.19 80 SER A CA 1
ATOM 644 C C . SER A 1 80 ? -4.315 17.415 -6.028 1.00 90.19 80 SER A C 1
ATOM 646 O O . SER A 1 80 ? -3.176 16.954 -6.034 1.00 90.19 80 SER A O 1
ATOM 648 N N . TYR A 1 81 ? -4.965 17.737 -7.139 1.00 87.81 81 TYR A N 1
ATOM 649 C CA . TYR A 1 81 ? -4.342 17.698 -8.453 1.00 87.81 81 TYR A CA 1
ATOM 650 C C . TYR A 1 81 ? -4.035 19.124 -8.872 1.00 87.81 81 TYR A C 1
ATOM 652 O O . TYR A 1 81 ? -4.930 19.970 -8.838 1.00 87.81 81 TYR A O 1
ATOM 660 N N . ASN A 1 82 ? -2.795 19.371 -9.277 1.00 83.94 82 ASN A N 1
ATOM 661 C CA . ASN A 1 82 ? -2.461 20.616 -9.947 1.00 83.94 82 ASN A CA 1
ATOM 662 C C . ASN A 1 82 ? -3.137 20.611 -11.322 1.00 83.94 82 ASN A C 1
ATOM 664 O O . ASN A 1 82 ? -3.130 19.590 -12.015 1.00 83.94 82 ASN A O 1
ATOM 668 N N . SER A 1 83 ? -3.777 21.729 -11.650 1.00 65.81 83 SER A N 1
ATOM 669 C CA . SER A 1 83 ? -4.371 22.021 -12.957 1.00 65.81 83 SER A CA 1
ATOM 670 C C . SER A 1 83 ? -3.318 22.443 -13.966 1.00 65.81 83 SER A C 1
ATOM 672 O O . SER A 1 83 ? -2.439 23.231 -13.547 1.00 65.81 83 SER A O 1
#

pLDDT: mean 92.06, std 4.5, range [65.81, 96.69]

Sequence (83 aa):
FVQTKQLGNLLSYLTHIGNLYLGEGETDKVIPPADCHILEIAENESVITIHIYGKRLEKFKVYIPTEEKNVYMCETKYISYNS